Protein AF-A0A969EFU3-F1 (afdb_monomer_lite)

Secondary structure (DSSP, 8-state):
-GGGSPPPHHHHHHHHHHH--HHHHHHHHHTTTT--HHHHTS-PPPSSS----TT-SS----GGGTT--SSPPP-

pLDDT: mean 90.99, std 5.18, range [68.5, 97.44]

Sequence (75 aa):
MLSDIWPSQQEIADTVARCVTRDQFVTQYANVFKGSDEWQAIEAPTGALYKWDAKSTYVQEPPFFVDLSPEPDAI

Foldseek 3Di:
DVVVVDDDPVRVVVCCVVPPDPVVVCVVVVCPPVDDPVVVPDDDDDDPDDDADPPDPPDHDDCPCPVPDPDDDDD

Structure (mmCIF, N/CA/C/O backbone):
data_AF-A0A969EFU3-F1
#
_entry.id   AF-A0A969EFU3-F1
#
loop_
_atom_site.group_PDB
_atom_site.id
_atom_site.type_symbol
_atom_site.label_atom_id
_atom_site.label_alt_id
_atom_site.label_comp_id
_atom_site.label_asym_id
_atom_site.label_entity_id
_atom_site.label_seq_id
_atom_site.pdbx_PDB_ins_code
_atom_site.Cartn_x
_atom_site.Cartn_y
_atom_site.Cartn_z
_atom_site.occupancy
_atom_site.B_iso_or_equiv
_atom_site.auth_seq_id
_atom_site.auth_comp_id
_atom_site.auth_asym_id
_atom_site.auth_atom_id
_atom_site.pdbx_PDB_model_num
ATOM 1 N N . MET A 1 1 ? -2.611 9.763 38.392 1.00 68.50 1 MET A N 1
ATOM 2 C CA . MET A 1 1 ? -1.583 8.966 37.682 1.00 68.50 1 MET A CA 1
ATOM 3 C C . MET A 1 1 ? -2.200 8.340 36.433 1.00 68.50 1 MET A C 1
ATOM 5 O O . MET A 1 1 ? -3.411 8.389 36.291 1.00 68.50 1 MET A O 1
ATOM 9 N N . LEU A 1 2 ? -1.403 7.782 35.510 1.00 80.88 2 LEU A N 1
ATOM 10 C CA . LEU A 1 2 ? -1.905 7.155 34.268 1.00 80.88 2 LEU A CA 1
ATOM 11 C C . LEU A 1 2 ? -2.953 6.054 34.535 1.00 80.88 2 LEU A C 1
ATOM 13 O O . LEU A 1 2 ? -3.858 5.856 33.733 1.00 80.88 2 LEU A O 1
ATOM 17 N N . SER A 1 3 ? -2.862 5.403 35.697 1.00 84.38 3 SER A N 1
ATOM 18 C CA . SER A 1 3 ? -3.837 4.443 36.224 1.00 84.38 3 SER A CA 1
ATOM 19 C C . SER A 1 3 ? -5.268 4.968 36.300 1.00 84.38 3 SER A C 1
ATOM 21 O O . SER A 1 3 ? -6.199 4.186 36.169 1.00 84.38 3 SER A O 1
ATOM 23 N N . ASP A 1 4 ? -5.449 6.271 36.507 1.00 91.06 4 ASP A N 1
ATOM 24 C CA . ASP A 1 4 ? -6.764 6.852 36.803 1.00 91.06 4 ASP A CA 1
ATOM 25 C C . ASP A 1 4 ? -7.587 7.084 35.528 1.00 91.06 4 ASP A C 1
ATOM 27 O O . ASP A 1 4 ? -8.780 7.360 35.597 1.00 91.06 4 ASP A O 1
ATOM 31 N N . ILE A 1 5 ? -6.941 6.990 34.362 1.00 91.19 5 ILE A N 1
ATOM 32 C CA . ILE A 1 5 ? -7.543 7.204 33.040 1.00 91.19 5 ILE A CA 1
ATOM 33 C C . ILE A 1 5 ? -7.407 5.979 32.130 1.00 91.19 5 ILE A C 1
ATOM 35 O O . ILE A 1 5 ? -7.799 6.035 30.965 1.00 91.19 5 ILE A O 1
ATOM 39 N N . TRP A 1 6 ? -6.803 4.893 32.624 1.00 94.56 6 TRP A N 1
ATOM 40 C CA . TRP A 1 6 ? -6.578 3.701 31.819 1.00 94.56 6 TRP A CA 1
ATOM 41 C C . TRP A 1 6 ? -7.843 2.836 31.787 1.00 94.56 6 TRP A C 1
ATOM 43 O O . TRP A 1 6 ? -8.307 2.420 32.850 1.00 94.56 6 TRP A O 1
ATOM 53 N N . PRO A 1 7 ? -8.395 2.527 30.603 1.00 93.50 7 PRO A N 1
ATOM 54 C CA . PRO A 1 7 ? -9.586 1.699 30.510 1.00 93.50 7 PRO A CA 1
ATOM 55 C C . PRO A 1 7 ? -9.276 0.250 30.894 1.00 93.50 7 PRO A C 1
ATOM 57 O O . PRO A 1 7 ? -8.230 -0.313 30.554 1.00 93.50 7 PRO A O 1
ATOM 60 N N . SER A 1 8 ? -10.219 -0.381 31.579 1.00 95.44 8 SER A N 1
ATOM 61 C CA . SER A 1 8 ? -10.194 -1.816 31.833 1.00 95.44 8 SER A CA 1
ATOM 62 C C . SER A 1 8 ? -10.409 -2.613 30.540 1.00 95.44 8 SER A C 1
ATOM 64 O O . SER A 1 8 ? -10.963 -2.122 29.555 1.00 95.44 8 SER A O 1
ATOM 66 N N . GLN A 1 9 ? -10.019 -3.892 30.542 1.00 96.38 9 GLN A N 1
ATOM 67 C CA . GLN A 1 9 ? -10.276 -4.772 29.394 1.00 96.38 9 GLN A CA 1
ATOM 68 C C . GLN A 1 9 ? -11.772 -4.918 29.083 1.00 96.38 9 GLN A C 1
ATOM 70 O O . GLN A 1 9 ? -12.141 -5.017 27.915 1.00 96.38 9 GLN A O 1
ATOM 75 N N . GLN A 1 10 ? -12.625 -4.902 30.111 1.00 97.00 10 GLN A N 1
ATOM 76 C CA . GLN A 1 10 ? -14.072 -5.001 29.940 1.00 97.00 10 GLN A CA 1
ATOM 77 C C . GLN A 1 10 ? -14.627 -3.773 29.209 1.00 97.00 10 GLN A C 1
ATOM 79 O O . GLN A 1 10 ? -15.344 -3.920 28.224 1.00 97.00 10 GLN A O 1
ATOM 84 N N . GLU A 1 11 ? -14.221 -2.568 29.619 1.00 96.31 11 GLU A N 1
ATOM 85 C CA . GLU A 1 11 ? -14.636 -1.322 28.960 1.00 96.31 11 GLU A CA 1
ATOM 86 C C . GLU A 1 11 ? -14.197 -1.276 27.490 1.00 96.31 11 GLU A C 1
ATOM 88 O O . GLU A 1 11 ? -14.94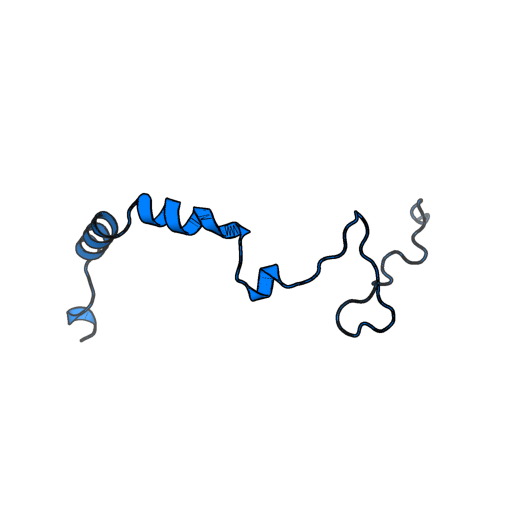8 -0.808 26.630 1.00 96.31 11 GLU A O 1
ATOM 93 N N . ILE A 1 12 ? -13.009 -1.809 27.180 1.00 96.69 12 ILE A N 1
ATOM 94 C CA . ILE A 1 12 ? -12.527 -1.942 25.799 1.00 96.69 12 ILE A CA 1
ATOM 95 C C . ILE A 1 12 ? -13.415 -2.915 25.014 1.00 96.69 12 ILE A C 1
ATOM 97 O O . ILE A 1 12 ? -13.889 -2.562 23.933 1.00 96.69 12 ILE A O 1
ATOM 101 N N . ALA A 1 13 ? -13.664 -4.115 25.545 1.00 96.56 13 ALA A N 1
ATOM 102 C CA . ALA A 1 13 ? -14.457 -5.141 24.868 1.00 96.56 13 ALA A CA 1
ATOM 103 C C . ALA A 1 13 ? -15.896 -4.671 24.593 1.00 96.56 13 ALA A C 1
ATOM 105 O O . ALA A 1 13 ? -16.384 -4.811 23.469 1.00 96.56 13 ALA A O 1
ATOM 106 N N . ASP A 1 14 ? -16.536 -4.037 25.577 1.00 97.44 14 ASP A N 1
ATOM 107 C CA . ASP A 1 14 ? -17.893 -3.498 25.446 1.00 97.44 14 ASP A CA 1
ATOM 108 C C . ASP A 1 14 ? -17.953 -2.362 24.421 1.00 97.44 14 ASP A C 1
ATOM 110 O O . ASP A 1 14 ? -18.899 -2.262 23.635 1.00 97.44 14 ASP A O 1
ATOM 114 N N . THR A 1 15 ? -16.922 -1.514 24.384 1.00 96.75 15 THR A N 1
ATOM 115 C CA . THR A 1 15 ? -16.82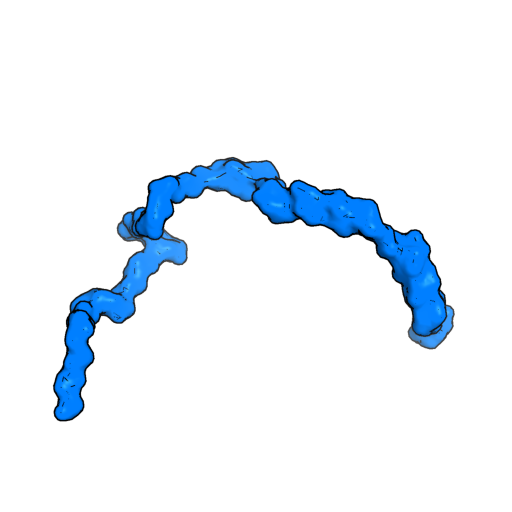1 -0.437 23.392 1.00 96.75 15 THR A CA 1
ATOM 116 C C . THR A 1 15 ? -16.646 -0.998 21.984 1.00 96.75 15 THR A C 1
ATOM 118 O O . THR A 1 15 ? -17.332 -0.554 21.065 1.00 96.75 15 THR A O 1
ATOM 121 N N . VAL A 1 16 ? -15.790 -2.008 21.802 1.00 95.81 16 VAL A N 1
ATOM 122 C CA . VAL A 1 16 ? -15.606 -2.678 20.505 1.00 95.81 16 VAL A CA 1
ATOM 123 C C . VAL A 1 16 ? -16.913 -3.318 20.043 1.00 95.81 16 VAL A C 1
ATOM 125 O O . VAL A 1 16 ? -17.340 -3.062 18.920 1.00 95.81 16 VAL A O 1
ATOM 128 N N . ALA A 1 17 ? -17.591 -4.072 20.911 1.00 94.69 17 ALA A N 1
ATOM 129 C CA . ALA A 1 17 ? -18.852 -4.734 20.577 1.00 94.69 17 ALA A CA 1
ATOM 130 C C . ALA A 1 17 ? -19.962 -3.745 20.178 1.00 94.69 17 ALA A C 1
ATOM 132 O O . ALA A 1 17 ? -20.798 -4.058 19.331 1.00 94.69 17 ALA A O 1
ATOM 133 N N . ARG A 1 18 ? -19.970 -2.544 20.771 1.00 96.06 18 ARG A N 1
ATOM 134 C CA . ARG A 1 18 ? -20.945 -1.488 20.459 1.00 96.06 18 ARG A CA 1
ATOM 135 C C . ARG A 1 18 ? -20.611 -0.696 19.199 1.00 96.06 18 ARG A C 1
ATOM 137 O O . ARG A 1 18 ? -21.528 -0.256 18.510 1.00 96.06 18 ARG A O 1
ATOM 144 N N . CYS A 1 19 ? -19.330 -0.456 18.937 1.00 96.25 19 CYS A N 1
ATOM 145 C CA . CYS A 1 19 ? -18.901 0.514 17.929 1.00 96.25 19 CYS A CA 1
ATOM 146 C C . CYS A 1 19 ? -18.434 -0.124 16.620 1.00 96.25 19 CYS A C 1
ATOM 148 O O . CYS A 1 19 ? -18.499 0.541 15.588 1.00 96.25 19 CYS A O 1
ATOM 150 N N . VAL A 1 20 ? -17.962 -1.373 16.650 1.00 94.56 20 VAL A N 1
ATOM 151 C CA . VAL A 1 20 ? -17.435 -2.079 15.477 1.00 94.56 20 VAL A CA 1
ATOM 152 C C . VAL A 1 20 ? -18.544 -2.928 14.867 1.00 94.56 20 VAL A C 1
ATOM 154 O O . VAL A 1 20 ? -18.930 -3.965 15.403 1.00 94.56 20 VAL A O 1
ATOM 157 N N . THR A 1 21 ? -19.076 -2.480 13.732 1.00 95.31 21 THR A N 1
ATOM 158 C CA . THR A 1 21 ? -20.253 -3.086 13.097 1.00 95.31 21 THR A CA 1
ATOM 159 C C . THR A 1 21 ? -19.934 -3.622 11.710 1.00 95.31 21 THR A C 1
ATOM 161 O O . THR A 1 21 ? -19.083 -3.096 10.998 1.00 95.31 21 THR A O 1
ATOM 164 N N . ARG A 1 22 ? -20.673 -4.652 11.280 1.00 94.25 22 ARG A N 1
ATOM 165 C CA . ARG A 1 22 ? -20.561 -5.219 9.925 1.00 94.25 22 ARG A CA 1
ATOM 166 C C . ARG A 1 22 ? -20.714 -4.160 8.829 1.00 94.25 22 ARG A C 1
ATOM 168 O O . ARG A 1 22 ? -20.021 -4.235 7.821 1.00 94.25 22 ARG A O 1
ATOM 175 N N . ASP A 1 23 ? -21.617 -3.204 9.023 1.00 94.88 23 ASP A N 1
ATOM 176 C CA . ASP A 1 23 ? -21.917 -2.160 8.041 1.00 94.88 23 ASP A CA 1
ATOM 177 C C . ASP A 1 23 ? -20.704 -1.265 7.744 1.00 94.88 23 ASP A C 1
ATOM 179 O O . ASP A 1 23 ? -20.426 -0.951 6.585 1.00 94.88 23 ASP A O 1
ATOM 183 N N . GLN A 1 24 ? -19.897 -0.964 8.767 1.00 91.81 24 GLN A N 1
ATOM 184 C CA . GLN A 1 24 ? -18.633 -0.248 8.587 1.00 91.81 24 GLN A CA 1
ATOM 185 C C . GLN A 1 24 ? -17.680 -1.029 7.679 1.00 91.81 24 GLN A C 1
ATOM 187 O O . GLN A 1 24 ? -17.109 -0.447 6.762 1.00 91.81 24 GLN A O 1
ATOM 192 N N . PHE A 1 25 ? -17.544 -2.346 7.867 1.00 92.88 25 PHE A N 1
ATOM 193 C CA . PHE A 1 25 ? -16.706 -3.165 6.984 1.00 92.88 25 PHE A CA 1
ATOM 194 C C . PHE A 1 25 ? -17.237 -3.172 5.554 1.00 92.88 25 PHE A C 1
ATOM 196 O O . PHE A 1 25 ? -16.471 -2.941 4.624 1.00 92.88 25 PHE A O 1
ATOM 203 N N . VAL A 1 26 ? -18.540 -3.392 5.365 1.00 94.19 26 VAL A N 1
ATOM 204 C CA . VAL A 1 26 ? -19.149 -3.382 4.025 1.00 94.19 26 VAL A CA 1
ATOM 205 C C . VAL A 1 26 ? -18.881 -2.049 3.325 1.00 94.19 26 VAL A C 1
ATOM 207 O O . VAL A 1 26 ? -18.419 -2.041 2.187 1.00 94.19 26 VAL A O 1
ATOM 210 N N . THR A 1 27 ? -19.084 -0.934 4.026 1.00 91.12 27 THR A N 1
ATOM 211 C CA . THR A 1 27 ? -18.876 0.416 3.490 1.00 91.12 27 THR A CA 1
ATOM 212 C C . THR A 1 27 ? -17.420 0.675 3.105 1.00 91.12 27 THR A C 1
ATOM 214 O O . THR A 1 27 ? -17.155 1.173 2.011 1.00 91.12 27 THR A O 1
ATOM 217 N N . GLN A 1 2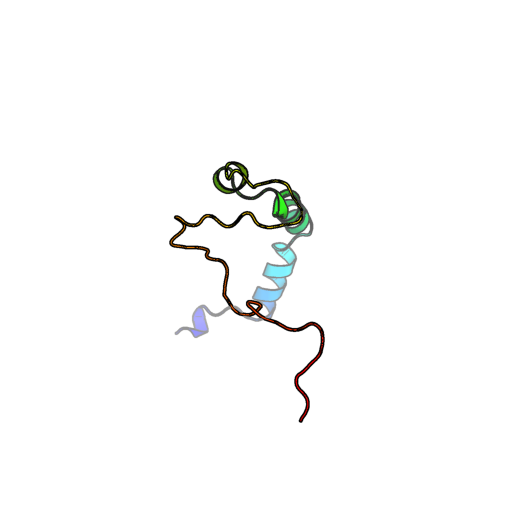8 ? -16.465 0.326 3.972 1.00 87.75 28 GLN A N 1
ATOM 218 C CA . GLN A 1 28 ? -15.043 0.566 3.701 1.00 87.75 28 GLN A CA 1
ATOM 219 C C . GLN A 1 28 ? -14.522 -0.311 2.553 1.00 87.75 28 GLN A C 1
ATOM 221 O O . GLN A 1 28 ? -13.799 0.169 1.682 1.00 87.75 28 GLN A O 1
ATOM 226 N N . TYR A 1 29 ? -14.930 -1.582 2.497 1.00 89.12 29 TYR A N 1
ATOM 227 C CA . TYR A 1 29 ? -14.472 -2.503 1.454 1.00 89.12 29 TYR A CA 1
ATOM 228 C C . TYR A 1 29 ? -15.170 -2.307 0.106 1.00 89.12 29 TYR A C 1
ATOM 230 O O . TYR A 1 29 ? -14.596 -2.671 -0.919 1.00 89.12 29 TYR A O 1
ATOM 238 N N . ALA A 1 30 ? -16.355 -1.690 0.070 1.00 89.50 30 ALA A N 1
ATOM 239 C CA . ALA A 1 30 ? -17.064 -1.415 -1.181 1.00 89.50 30 ALA A CA 1
ATOM 240 C C . ALA A 1 30 ? -16.240 -0.568 -2.168 1.00 89.50 30 ALA A C 1
ATOM 242 O O . ALA A 1 30 ? -16.410 -0.702 -3.377 1.00 89.50 30 ALA A O 1
ATOM 243 N N . ASN A 1 31 ? -15.333 0.276 -1.666 1.00 84.94 31 ASN A N 1
ATOM 244 C CA . ASN A 1 31 ? -14.564 1.220 -2.480 1.00 84.94 31 ASN A CA 1
ATOM 245 C C . ASN A 1 31 ? -13.050 0.965 -2.462 1.00 84.94 31 ASN A C 1
ATOM 247 O O . ASN A 1 31 ? -12.297 1.781 -2.989 1.00 84.94 31 ASN A O 1
ATOM 251 N N . VAL A 1 32 ? -12.587 -0.156 -1.895 1.00 86.12 32 VAL A N 1
ATOM 252 C CA . VAL A 1 32 ? -11.147 -0.408 -1.681 1.00 86.12 32 VAL A CA 1
ATOM 253 C C . VAL A 1 32 ? -10.330 -0.397 -2.980 1.00 86.12 32 VAL A C 1
ATOM 255 O O . VAL A 1 32 ? -9.169 -0.004 -2.977 1.00 86.12 32 VAL A O 1
ATOM 258 N N . PHE A 1 33 ? -10.950 -0.763 -4.105 1.00 82.50 33 PHE A N 1
ATOM 259 C CA . PHE A 1 33 ? -10.307 -0.766 -5.423 1.00 82.50 33 PHE A CA 1
ATOM 260 C C . PHE A 1 33 ? -10.505 0.526 -6.215 1.00 82.50 33 PHE A C 1
ATOM 262 O O . PHE A 1 33 ? -9.892 0.690 -7.266 1.00 82.50 33 PHE A O 1
ATOM 269 N N . LYS A 1 34 ? -11.368 1.432 -5.745 1.00 87.81 34 LYS A N 1
ATOM 270 C CA . LYS A 1 34 ? -11.667 2.671 -6.464 1.00 87.81 34 LYS A CA 1
ATOM 271 C C . LYS A 1 34 ? -10.503 3.662 -6.366 1.00 87.81 34 LYS A C 1
ATOM 273 O O . LYS A 1 34 ? -10.180 4.314 -7.351 1.00 87.81 34 LYS A O 1
ATOM 278 N N . GLY A 1 35 ? -9.846 3.726 -5.206 1.00 86.50 35 GLY A N 1
ATOM 279 C CA . GLY A 1 35 ? -8.797 4.713 -4.937 1.00 86.50 35 GLY A CA 1
ATOM 280 C C . GLY A 1 35 ? -9.340 6.146 -4.865 1.00 86.50 35 GLY A C 1
ATOM 281 O O . GLY A 1 35 ? -10.553 6.363 -4.869 1.00 86.50 35 GLY A O 1
ATOM 282 N N . SER A 1 36 ? -8.440 7.127 -4.767 1.00 90.25 36 SER A N 1
ATOM 283 C CA . SER A 1 36 ? -8.798 8.549 -4.836 1.00 90.25 36 SER A CA 1
ATOM 284 C C . SER A 1 36 ? -9.022 9.005 -6.283 1.00 90.25 36 SER A C 1
ATOM 286 O O . SER A 1 36 ? -8.761 8.253 -7.227 1.00 90.25 36 SER A O 1
ATOM 288 N N . ASP A 1 37 ? -9.516 10.228 -6.478 1.00 92.12 37 ASP A N 1
ATOM 289 C CA . ASP A 1 37 ? -9.705 10.787 -7.823 1.00 92.12 37 ASP A CA 1
ATOM 290 C C . ASP A 1 37 ? -8.357 11.002 -8.527 1.00 92.12 37 ASP A C 1
ATOM 292 O O . ASP A 1 37 ? -8.225 10.730 -9.718 1.00 92.12 37 ASP A O 1
ATOM 296 N N . GLU A 1 38 ? -7.320 11.388 -7.779 1.00 94.00 38 GLU A N 1
ATOM 297 C CA . GLU A 1 38 ? -5.953 11.508 -8.291 1.00 94.00 38 GLU A CA 1
ATOM 298 C C . GLU A 1 38 ? -5.402 10.154 -8.739 1.00 94.00 38 GLU A C 1
ATOM 300 O O . GLU A 1 38 ? -4.749 10.080 -9.774 1.00 94.00 38 GLU A O 1
ATOM 305 N N . TRP A 1 39 ? -5.691 9.080 -7.994 1.00 91.94 39 TRP A N 1
ATOM 306 C CA . TRP A 1 39 ? -5.281 7.724 -8.368 1.00 91.94 39 TRP A CA 1
ATOM 307 C C . TRP A 1 39 ? -5.947 7.268 -9.670 1.00 91.94 39 TRP A C 1
ATOM 309 O O . TRP A 1 39 ? -5.285 6.723 -10.549 1.00 91.94 39 TRP A O 1
ATOM 319 N N . GLN A 1 40 ? -7.248 7.529 -9.814 1.00 90.88 40 GLN A N 1
ATOM 320 C CA . GLN A 1 40 ? -8.006 7.186 -11.021 1.00 90.88 40 GLN A CA 1
ATOM 321 C C . GLN A 1 40 ? -7.593 8.021 -12.241 1.00 90.88 40 GLN A C 1
ATOM 323 O O . GLN A 1 40 ? -7.756 7.563 -13.370 1.00 90.88 40 GLN A O 1
ATOM 328 N N . ALA A 1 41 ? -7.062 9.228 -12.029 1.00 93.81 41 ALA A N 1
ATOM 329 C CA . ALA A 1 41 ? -6.600 10.112 -13.096 1.00 93.81 41 ALA A CA 1
ATOM 330 C C . ALA A 1 41 ? -5.235 9.713 -13.688 1.00 93.81 41 ALA A C 1
ATOM 332 O O . ALA A 1 41 ? -4.835 10.272 -14.710 1.00 93.81 41 ALA A O 1
ATOM 333 N N . ILE A 1 42 ? -4.5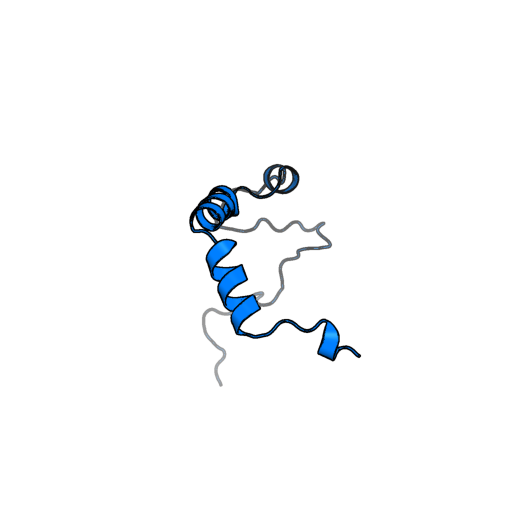07 8.775 -13.071 1.00 90.88 42 ILE A N 1
ATOM 334 C CA . ILE A 1 42 ? -3.222 8.304 -13.596 1.00 90.88 42 ILE A CA 1
ATOM 335 C C . ILE A 1 42 ? -3.469 7.469 -14.855 1.00 90.88 42 ILE A C 1
ATOM 337 O O . ILE A 1 42 ? -4.076 6.399 -14.809 1.00 90.88 42 ILE A O 1
ATOM 341 N N . GLU A 1 43 ? -2.940 7.930 -15.986 1.00 89.81 43 GLU A N 1
ATOM 342 C CA . GLU A 1 43 ? -2.957 7.162 -17.228 1.00 89.81 43 GLU A CA 1
ATOM 343 C C . GLU A 1 43 ? -2.026 5.947 -17.113 1.00 89.81 43 GLU A C 1
ATOM 345 O O . GLU A 1 43 ? -0.801 6.076 -17.057 1.00 89.81 43 GLU A O 1
ATOM 350 N N . ALA A 1 44 ? -2.607 4.747 -17.091 1.00 84.62 44 ALA A N 1
ATOM 351 C CA . ALA A 1 44 ? -1.855 3.498 -17.088 1.00 84.62 44 ALA A CA 1
ATOM 352 C C . ALA A 1 44 ? -1.769 2.912 -18.511 1.00 84.62 44 ALA A C 1
ATOM 354 O O . ALA A 1 44 ? -2.795 2.780 -19.188 1.00 84.62 44 ALA A O 1
ATOM 355 N N . PRO A 1 45 ? -0.574 2.518 -18.991 1.00 85.44 45 PRO A N 1
ATOM 356 C CA . PRO A 1 45 ? -0.444 1.863 -20.285 1.00 85.44 45 PRO A CA 1
ATOM 357 C C . PRO A 1 45 ? -1.137 0.494 -20.275 1.00 85.44 45 PRO A C 1
ATOM 359 O O . PRO A 1 45 ? -1.027 -0.276 -19.324 1.00 85.44 45 PRO A O 1
ATOM 362 N N . THR A 1 46 ? -1.812 0.153 -21.371 1.00 84.75 46 THR A N 1
ATOM 363 C CA . THR A 1 46 ? -2.401 -1.178 -21.571 1.00 84.75 46 THR A CA 1
ATOM 364 C C . THR A 1 46 ? -1.369 -2.149 -22.150 1.00 84.75 46 THR A C 1
ATOM 366 O O . THR A 1 46 ? -0.681 -1.803 -23.114 1.00 84.75 46 THR A O 1
ATOM 369 N N . GLY A 1 47 ? -1.308 -3.380 -21.639 1.00 88.38 47 GLY A N 1
ATOM 370 C CA . GLY A 1 47 ? -0.477 -4.451 -22.199 1.00 88.38 47 GLY A CA 1
ATOM 371 C C . GLY A 1 47 ? 0.120 -5.370 -21.134 1.00 88.38 47 GLY A C 1
ATOM 372 O O . GLY A 1 47 ? 0.072 -5.067 -19.948 1.00 88.38 47 GLY A O 1
ATOM 373 N N . ALA A 1 48 ? 0.679 -6.502 -21.568 1.00 92.00 48 ALA A N 1
ATOM 374 C CA . ALA A 1 48 ? 1.335 -7.463 -20.675 1.00 92.00 48 ALA A CA 1
ATOM 375 C C . ALA A 1 48 ? 2.796 -7.098 -20.356 1.00 92.00 48 ALA A C 1
ATOM 377 O O . ALA A 1 48 ? 3.350 -7.586 -19.376 1.00 92.00 48 ALA A O 1
ATOM 378 N N . LEU A 1 49 ? 3.422 -6.262 -21.191 1.00 91.06 49 LEU A N 1
ATOM 379 C CA . LEU A 1 49 ? 4.811 -5.838 -21.042 1.00 91.06 49 LEU A CA 1
ATOM 380 C C . LEU A 1 49 ? 4.877 -4.366 -20.639 1.00 91.06 49 LEU A C 1
ATOM 382 O O . LEU A 1 49 ? 4.156 -3.530 -21.190 1.00 91.06 49 LEU A O 1
ATOM 386 N N . TYR A 1 50 ? 5.774 -4.058 -19.704 1.00 90.38 50 TYR A N 1
ATOM 387 C CA . TYR A 1 50 ? 6.068 -2.687 -19.309 1.00 90.38 50 TYR A CA 1
ATOM 388 C C . TYR A 1 50 ? 6.823 -1.961 -20.430 1.00 90.38 50 TYR A C 1
ATOM 390 O O . TYR A 1 50 ? 7.743 -2.511 -21.033 1.00 90.38 50 TYR A O 1
ATOM 398 N N . LYS A 1 51 ? 6.433 -0.716 -20.722 1.00 90.81 51 LYS A N 1
ATOM 399 C CA . LYS A 1 51 ? 7.106 0.121 -21.722 1.00 90.81 51 LYS A CA 1
ATOM 400 C C . LYS A 1 51 ? 8.185 0.950 -21.038 1.00 90.81 51 LYS A C 1
ATOM 402 O O . LYS A 1 51 ? 7.879 1.969 -20.425 1.00 90.81 51 LYS A O 1
ATOM 407 N N . TRP A 1 52 ? 9.434 0.514 -21.147 1.00 91.75 52 TRP A N 1
ATOM 408 C CA . TRP A 1 52 ? 10.570 1.263 -20.619 1.00 91.75 52 TRP A CA 1
ATOM 409 C C . TRP A 1 52 ? 10.725 2.613 -21.331 1.00 91.75 52 TRP A C 1
ATOM 411 O O . TRP A 1 52 ? 10.709 2.682 -22.560 1.00 91.75 52 TRP A O 1
ATOM 421 N N . ASP A 1 53 ? 10.895 3.686 -20.558 1.00 92.62 53 ASP A N 1
ATOM 422 C CA . ASP A 1 53 ? 11.225 5.019 -21.067 1.00 92.62 53 ASP A CA 1
ATOM 423 C C . ASP A 1 53 ? 12.701 5.318 -20.789 1.00 92.62 53 ASP A C 1
ATOM 425 O O . ASP A 1 53 ? 13.115 5.438 -19.637 1.00 92.62 53 ASP A O 1
ATOM 429 N N . ALA A 1 54 ? 13.499 5.478 -21.847 1.00 93.62 54 ALA A N 1
ATOM 430 C CA . A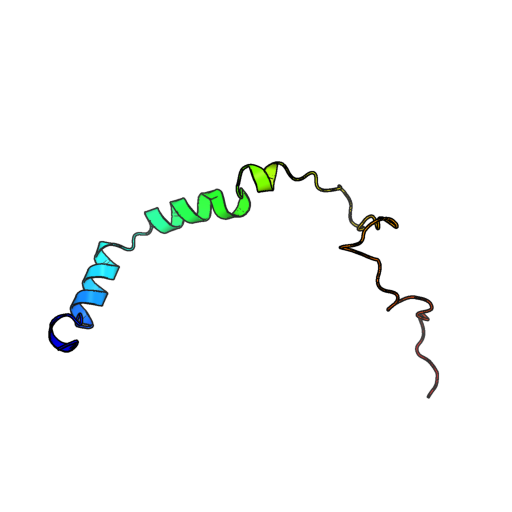LA A 1 54 ? 14.927 5.778 -21.746 1.00 93.62 54 ALA A CA 1
ATOM 431 C C . ALA A 1 54 ? 15.232 7.137 -21.084 1.00 93.62 54 ALA A C 1
ATOM 433 O O . ALA A 1 54 ? 16.358 7.366 -20.645 1.00 93.62 54 ALA A O 1
ATOM 434 N N . LYS A 1 55 ? 14.254 8.051 -21.015 1.00 96.12 55 LYS A N 1
ATOM 435 C CA . LYS A 1 55 ? 14.384 9.344 -20.322 1.00 96.12 55 LYS A CA 1
ATOM 436 C C . LYS A 1 55 ? 13.994 9.269 -18.847 1.00 96.12 55 LYS A C 1
ATOM 438 O O . LYS A 1 55 ? 14.205 10.238 -18.118 1.00 96.12 55 LYS A O 1
ATOM 443 N N . SER A 1 56 ? 13.419 8.152 -18.409 1.00 94.88 56 SER A N 1
ATOM 444 C CA . SER A 1 56 ? 12.978 7.966 -17.034 1.00 94.88 56 SER A CA 1
ATOM 445 C C . SER A 1 56 ? 14.169 7.957 -16.081 1.00 94.88 56 SER A C 1
ATOM 447 O O . SER A 1 56 ? 15.132 7.206 -16.247 1.00 94.88 56 SER A O 1
ATOM 449 N N . THR A 1 57 ? 14.081 8.781 -15.042 1.00 96.06 57 THR A N 1
ATOM 450 C CA . THR A 1 57 ? 15.023 8.793 -13.914 1.00 96.06 57 THR A CA 1
ATOM 451 C C . THR A 1 57 ? 14.503 8.013 -12.704 1.00 96.06 57 THR A C 1
ATOM 453 O O . THR A 1 57 ? 15.229 7.861 -11.727 1.00 96.06 57 THR A O 1
ATOM 456 N N . TYR A 1 58 ? 13.261 7.519 -12.762 1.00 95.25 58 TYR A N 1
ATOM 457 C CA . TYR A 1 58 ? 12.585 6.833 -11.653 1.00 95.25 58 TYR A CA 1
ATOM 458 C C . TYR A 1 58 ? 12.472 5.321 -11.856 1.00 95.25 58 TYR A C 1
ATOM 460 O O . TYR A 1 58 ? 12.609 4.557 -10.905 1.00 95.25 58 TYR A O 1
ATOM 468 N N . VAL A 1 59 ? 12.204 4.885 -13.087 1.00 93.88 59 VAL A N 1
ATOM 469 C CA . VAL A 1 59 ? 11.998 3.474 -13.440 1.00 93.88 59 VAL A CA 1
ATOM 470 C C . VAL A 1 59 ? 12.798 3.174 -14.697 1.00 93.88 59 VAL A C 1
ATOM 472 O O . 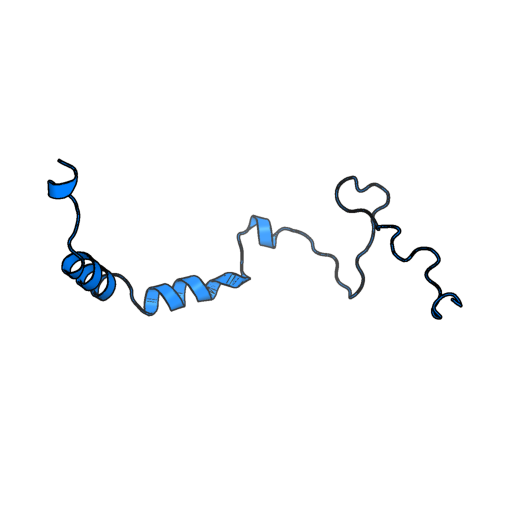VAL A 1 59 ? 12.475 3.698 -15.762 1.00 93.88 59 VAL A O 1
ATOM 475 N N . GLN A 1 60 ? 13.831 2.346 -14.564 1.00 94.31 60 GLN A N 1
ATOM 476 C CA . GLN A 1 60 ? 14.740 1.953 -15.641 1.00 94.31 60 GLN A CA 1
ATOM 477 C C . GLN A 1 60 ? 14.807 0.431 -15.738 1.00 94.31 60 GLN A C 1
ATOM 479 O O . GLN A 1 60 ? 14.642 -0.255 -14.728 1.00 94.31 60 GLN A O 1
ATOM 484 N N . GLU A 1 61 ? 15.048 -0.082 -16.945 1.00 94.25 61 GLU A N 1
ATOM 485 C CA . GLU A 1 61 ? 15.212 -1.517 -17.175 1.00 94.25 61 GLU A CA 1
ATOM 486 C C . GLU A 1 61 ? 16.505 -1.998 -16.515 1.00 94.25 61 GLU A C 1
ATOM 488 O O . GLU A 1 61 ? 17.588 -1.533 -16.885 1.00 94.25 61 GLU A O 1
ATOM 493 N N . PRO A 1 62 ? 16.434 -2.898 -15.520 1.00 93.06 62 PRO A N 1
ATOM 494 C CA . PRO A 1 62 ? 17.636 -3.380 -14.876 1.00 93.06 62 PRO A CA 1
ATOM 495 C C . PRO A 1 62 ? 18.364 -4.386 -15.781 1.00 93.06 62 PRO A C 1
ATOM 497 O O . PRO A 1 62 ? 17.723 -5.224 -16.418 1.00 93.06 62 PRO A O 1
ATOM 500 N N . PRO A 1 63 ? 19.708 -4.401 -15.782 1.00 92.88 63 PRO A N 1
ATOM 501 C CA . PRO A 1 63 ? 20.485 -5.234 -16.694 1.00 92.88 63 PRO A CA 1
ATOM 502 C C . PRO A 1 63 ? 20.603 -6.703 -16.250 1.00 92.88 63 PRO A C 1
ATOM 504 O O . PRO A 1 63 ? 21.436 -7.429 -16.776 1.00 92.88 63 PRO A O 1
ATOM 507 N N . PHE A 1 64 ? 19.811 -7.165 -15.274 1.00 91.94 64 PHE A N 1
ATOM 508 C CA . PHE A 1 64 ? 19.984 -8.483 -14.639 1.00 91.94 64 PHE A CA 1
ATOM 509 C C . PHE A 1 64 ? 19.907 -9.665 -15.606 1.00 91.94 64 PHE A C 1
ATOM 511 O O . PHE A 1 64 ? 20.493 -10.710 -15.342 1.00 91.94 64 PHE A O 1
ATOM 518 N N . PHE A 1 65 ? 19.164 -9.500 -16.698 1.00 89.31 65 PHE A N 1
ATOM 519 C CA . PHE A 1 65 ? 18.941 -10.534 -17.705 1.00 89.31 65 PHE A CA 1
ATOM 520 C C . PHE A 1 65 ? 19.630 -10.225 -19.034 1.00 89.31 65 PHE A C 1
ATOM 522 O O . PHE A 1 65 ? 19.426 -10.944 -20.011 1.00 89.31 65 PHE A O 1
ATOM 529 N N . VAL A 1 66 ? 20.429 -9.157 -19.083 1.00 88.00 66 VAL A N 1
ATOM 530 C CA . VAL A 1 66 ? 21.274 -8.879 -20.243 1.00 88.00 66 VAL A CA 1
ATOM 531 C C . VAL A 1 66 ? 22.275 -10.024 -20.356 1.00 88.00 66 VAL A C 1
ATOM 533 O O . VAL A 1 66 ? 22.891 -10.411 -19.367 1.00 88.00 66 VAL A O 1
ATOM 536 N N . ASP A 1 67 ? 22.365 -10.599 -21.553 1.00 88.69 67 ASP A N 1
ATOM 537 C CA . ASP A 1 67 ? 23.220 -11.745 -21.873 1.00 88.69 67 ASP A CA 1
ATOM 538 C C . ASP A 1 67 ? 22.923 -13.029 -21.070 1.00 88.69 67 ASP A C 1
ATOM 540 O O . ASP A 1 67 ? 23.746 -13.946 -21.042 1.00 88.69 67 ASP A O 1
ATOM 544 N N . LEU A 1 68 ? 21.734 -13.148 -20.456 1.00 91.06 68 LEU A N 1
ATOM 545 C CA . LEU A 1 68 ? 21.331 -14.393 -19.802 1.00 91.06 68 LEU A CA 1
ATOM 546 C C . LEU A 1 68 ? 21.160 -15.503 -20.850 1.00 91.06 68 LEU A C 1
ATOM 548 O O . LEU A 1 68 ? 20.238 -15.476 -21.670 1.00 91.06 68 LEU A O 1
ATOM 552 N N . SER A 1 69 ? 22.033 -16.506 -20.785 1.00 90.44 69 SER A N 1
ATOM 553 C CA . SER A 1 69 ? 21.919 -17.718 -21.590 1.00 90.44 69 SER A CA 1
ATOM 554 C C . SER A 1 69 ? 20.729 -18.577 -21.128 1.00 90.44 69 SER A C 1
ATOM 556 O O . SER A 1 69 ? 20.487 -18.692 -19.923 1.00 90.44 69 SER A O 1
ATOM 558 N N . PRO A 1 70 ? 19.994 -19.226 -22.054 1.00 91.50 70 PRO A N 1
ATOM 559 C CA . PRO A 1 70 ? 18.981 -20.223 -21.703 1.00 91.50 70 PRO A CA 1
ATOM 560 C C . PRO A 1 70 ? 19.551 -21.419 -20.930 1.00 91.50 70 PRO A C 1
ATOM 562 O O . PRO A 1 70 ? 18.842 -22.037 -20.138 1.00 91.50 70 PRO A O 1
ATOM 565 N N . GLU A 1 71 ? 20.816 -21.754 -21.185 1.00 91.69 71 GLU A N 1
ATOM 566 C CA . GLU A 1 71 ? 21.533 -22.838 -20.517 1.00 91.69 71 GLU A CA 1
ATOM 567 C C . GLU A 1 71 ? 22.527 -22.262 -19.497 1.00 91.69 71 GLU A C 1
ATOM 569 O O . GLU A 1 71 ? 23.198 -21.272 -19.808 1.00 91.69 71 GLU A O 1
ATOM 574 N N . PRO A 1 72 ? 22.638 -22.855 -18.294 1.00 88.56 72 PRO A N 1
ATOM 575 C CA . PRO A 1 72 ? 23.619 -22.431 -17.305 1.00 88.56 72 PRO A CA 1
ATOM 576 C C . PRO A 1 72 ? 25.039 -22.758 -17.772 1.00 88.56 72 PRO A C 1
ATOM 578 O O . PRO A 1 72 ? 25.259 -23.747 -18.475 1.00 88.56 72 PRO A O 1
ATOM 581 N N . ASP A 1 73 ? 26.007 -21.964 -17.321 1.00 85.19 73 ASP A N 1
ATOM 582 C CA . ASP A 1 73 ? 27.413 -22.234 -17.601 1.00 85.19 73 ASP A CA 1
ATOM 583 C C . ASP A 1 73 ? 27.836 -23.594 -17.032 1.00 85.19 73 ASP A C 1
ATOM 585 O O . ASP A 1 73 ? 27.419 -24.006 -15.942 1.00 85.19 73 ASP A O 1
ATOM 589 N N . ALA A 1 74 ? 28.679 -24.301 -17.786 1.00 83.69 74 ALA A N 1
ATOM 590 C CA . ALA A 1 74 ? 29.295 -25.529 -17.308 1.00 83.69 74 ALA A CA 1
ATOM 591 C C . ALA A 1 74 ? 30.184 -25.227 -16.088 1.00 83.69 74 ALA A C 1
ATOM 593 O O . ALA A 1 74 ? 30.923 -24.242 -16.085 1.00 83.69 74 ALA A O 1
ATOM 594 N N . ILE A 1 75 ? 30.092 -26.086 -15.068 1.00 71.88 75 ILE A N 1
ATOM 595 C CA . ILE A 1 75 ? 30.904 -26.028 -13.840 1.00 71.88 75 ILE A CA 1
ATOM 596 C C . ILE A 1 75 ? 32.352 -26.418 -14.143 1.00 71.88 75 ILE A C 1
ATOM 598 O O . ILE A 1 75 ? 32.542 -27.449 -14.831 1.00 71.88 75 ILE A O 1
#

Radius of gyration: 26.28 Å; chains: 1; bounding box: 53×38×60 Å